Protein AF-A0A9D8NCX4-F1 (afdb_monomer_lite)

Foldseek 3Di:
DVVVVVLVCVQQVQWDWDDDPPDIWIAGVPPFTKDKDKWAAAPVCVVLVVVCLVPVPLVSVVPGDTDPHYQKMKIKIATPQLQKMWIWIWGDDPPDTDTDHHIDIDRPSVSSVSVVVVRVVRD

Structure (mmCIF, N/CA/C/O backbone):
data_AF-A0A9D8NCX4-F1
#
_entry.id   AF-A0A9D8NCX4-F1
#
loop_
_atom_site.group_PDB
_atom_site.id
_atom_site.type_s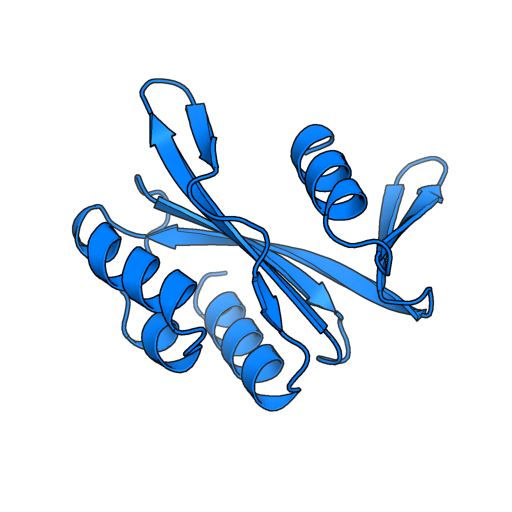ymbol
_atom_site.label_atom_id
_atom_site.label_alt_id
_atom_site.label_comp_id
_atom_site.label_asym_id
_atom_site.label_entity_id
_atom_site.label_seq_id
_atom_site.pdbx_PDB_ins_code
_atom_site.Cartn_x
_atom_site.Cartn_y
_atom_site.Cartn_z
_atom_site.occupancy
_atom_site.B_iso_or_equiv
_atom_site.auth_seq_id
_atom_site.auth_comp_id
_atom_site.auth_asym_id
_atom_site.auth_atom_id
_atom_site.pdbx_PDB_model_num
ATOM 1 N N . MET A 1 1 ? 0.805 13.771 0.119 1.00 61.97 1 MET A N 1
ATOM 2 C CA . MET A 1 1 ? 0.313 13.144 1.376 1.00 61.97 1 MET A CA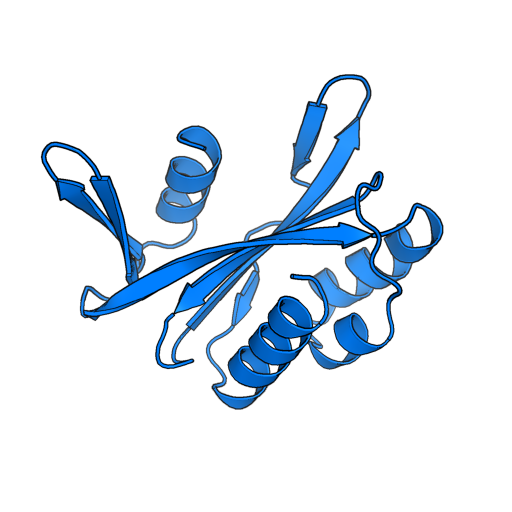 1
ATOM 3 C C . MET A 1 1 ? -1.169 13.416 1.641 1.00 61.97 1 MET A C 1
ATOM 5 O O . MET A 1 1 ? -1.900 12.462 1.852 1.00 61.97 1 MET A O 1
ATOM 9 N N . LYS A 1 2 ? -1.651 14.669 1.624 1.00 79.69 2 LYS A N 1
ATOM 10 C CA . LYS A 1 2 ? -3.091 14.941 1.832 1.00 79.69 2 LYS A CA 1
ATOM 11 C C . LYS A 1 2 ? -3.981 14.270 0.776 1.00 79.69 2 LYS A C 1
ATOM 13 O O . LYS A 1 2 ? -4.989 13.680 1.137 1.00 79.69 2 LYS A O 1
ATOM 18 N N . GLU A 1 3 ? -3.562 14.300 -0.488 1.00 87.44 3 GLU A N 1
ATOM 19 C CA . GLU A 1 3 ? -4.310 13.705 -1.607 1.00 87.44 3 GLU A CA 1
ATOM 20 C C . GLU A 1 3 ? -4.437 12.184 -1.503 1.00 87.44 3 GLU A C 1
ATOM 22 O O . GLU A 1 3 ? -5.543 11.674 -1.602 1.00 87.44 3 GLU A O 1
ATOM 27 N N . ILE A 1 4 ? -3.347 11.460 -1.211 1.00 91.19 4 ILE A N 1
ATOM 28 C CA . ILE A 1 4 ? -3.407 9.994 -1.083 1.00 91.19 4 ILE A CA 1
ATOM 29 C C . ILE A 1 4 ? -4.267 9.542 0.101 1.00 91.19 4 ILE A C 1
ATOM 31 O O . ILE A 1 4 ? -4.986 8.557 -0.007 1.00 91.19 4 ILE A O 1
ATOM 35 N N . ILE A 1 5 ? -4.241 10.279 1.218 1.00 91.81 5 ILE A N 1
ATOM 36 C CA . ILE A 1 5 ? -5.107 9.991 2.367 1.00 91.81 5 ILE A CA 1
ATOM 37 C C . ILE A 1 5 ? -6.571 10.255 2.008 1.00 91.81 5 ILE A C 1
ATOM 39 O O . ILE A 1 5 ? -7.429 9.447 2.348 1.00 91.81 5 ILE A O 1
ATOM 43 N N . GLN A 1 6 ? -6.857 11.361 1.312 1.00 92.62 6 GLN A N 1
ATOM 44 C CA . GLN A 1 6 ? -8.212 11.674 0.866 1.00 92.62 6 GLN A CA 1
ATOM 45 C C . GLN A 1 6 ? -8.738 10.594 -0.086 1.00 92.62 6 GLN A C 1
ATOM 47 O O . GLN A 1 6 ? -9.832 10.071 0.120 1.00 92.62 6 GLN A O 1
ATOM 52 N N . ASP A 1 7 ? -7.936 10.222 -1.082 1.00 95.06 7 ASP A N 1
ATOM 53 C CA . ASP A 1 7 ? -8.232 9.156 -2.036 1.00 95.06 7 ASP A CA 1
ATOM 54 C C . ASP A 1 7 ? -8.459 7.806 -1.333 1.00 95.06 7 ASP A C 1
ATOM 56 O O . ASP A 1 7 ? -9.461 7.143 -1.593 1.00 95.06 7 ASP A O 1
ATOM 60 N N . LEU A 1 8 ? -7.611 7.434 -0.370 1.00 95.44 8 LEU A N 1
ATOM 61 C CA . LEU A 1 8 ? -7.795 6.241 0.462 1.00 95.44 8 LEU A CA 1
ATOM 62 C C . LEU A 1 8 ? -9.144 6.254 1.192 1.00 95.44 8 LEU A C 1
ATOM 64 O O . LEU A 1 8 ? -9.894 5.283 1.122 1.00 95.44 8 LEU A O 1
ATOM 68 N N . THR A 1 9 ? -9.474 7.353 1.872 1.00 94.50 9 THR A N 1
ATOM 69 C CA . THR A 1 9 ? -10.712 7.457 2.665 1.00 94.50 9 THR A CA 1
ATOM 70 C C . THR A 1 9 ? -11.973 7.508 1.808 1.00 94.50 9 THR A C 1
ATOM 72 O O . THR A 1 9 ? -13.018 7.033 2.239 1.00 94.50 9 THR A O 1
ATOM 75 N N . ASN A 1 10 ? -11.876 8.023 0.578 1.00 94.81 10 ASN A N 1
ATOM 76 C CA . ASN A 1 10 ? -12.983 8.015 -0.376 1.00 94.81 10 ASN A CA 1
ATOM 77 C C . ASN A 1 10 ? -13.271 6.600 -0.907 1.00 94.81 10 ASN A C 1
ATOM 79 O O . ASN A 1 10 ? -14.420 6.279 -1.193 1.00 94.81 10 ASN A O 1
ATOM 83 N N . ASN A 1 11 ? -12.243 5.753 -1.027 1.00 96.12 11 ASN A N 1
ATOM 84 C CA . ASN A 1 11 ? -12.361 4.390 -1.559 1.00 96.12 11 ASN A CA 1
ATOM 85 C C . ASN A 1 11 ? -12.564 3.319 -0.466 1.00 96.12 11 ASN A C 1
ATOM 87 O O . ASN A 1 11 ? -13.013 2.201 -0.742 1.00 96.12 11 ASN A O 1
ATOM 91 N N . ILE A 1 12 ? -12.225 3.626 0.789 1.00 95.12 12 ILE A N 1
ATOM 92 C CA . ILE A 1 12 ? -12.331 2.702 1.921 1.00 95.12 12 ILE A CA 1
ATOM 93 C C . ILE A 1 12 ? -13.030 3.395 3.093 1.00 95.12 12 ILE A C 1
ATOM 95 O O . ILE A 1 12 ? -12.390 3.999 3.952 1.00 95.12 12 ILE A O 1
ATOM 99 N N . SER A 1 13 ? -14.353 3.235 3.157 1.00 92.69 13 SER A N 1
ATOM 100 C CA . SER A 1 13 ? -15.220 3.835 4.183 1.00 92.69 13 SER A CA 1
ATOM 101 C C . SER A 1 13 ? -14.878 3.432 5.620 1.00 92.69 13 SER A C 1
ATOM 103 O O . SER A 1 13 ? -15.150 4.184 6.550 1.00 92.69 13 SER A O 1
ATOM 105 N N . ASP A 1 14 ? -14.266 2.261 5.813 1.00 95.19 14 ASP A N 1
ATOM 106 C CA . ASP A 1 14 ? -13.870 1.763 7.136 1.00 95.19 14 ASP A CA 1
ATOM 107 C C . ASP A 1 14 ? -12.650 2.498 7.718 1.00 95.19 14 ASP A C 1
ATOM 109 O O . ASP A 1 14 ? -12.278 2.261 8.871 1.00 95.19 14 ASP A O 1
ATOM 113 N N . ILE A 1 15 ? -11.995 3.366 6.938 1.00 96.25 15 ILE A N 1
ATOM 114 C CA . ILE A 1 15 ? -10.842 4.143 7.393 1.00 96.25 15 ILE A CA 1
ATOM 115 C C . ILE A 1 15 ? -11.310 5.478 7.964 1.00 96.25 15 ILE A C 1
ATOM 117 O O . ILE A 1 15 ? -11.880 6.326 7.284 1.00 96.25 15 ILE A O 1
ATOM 121 N N . ILE A 1 16 ? -10.985 5.687 9.234 1.00 95.69 16 ILE A N 1
ATOM 122 C CA . ILE A 1 16 ? -11.327 6.877 10.000 1.00 95.69 16 ILE A CA 1
ATOM 123 C C . ILE A 1 16 ? -10.081 7.738 10.170 1.00 95.69 16 ILE A C 1
ATOM 125 O O . ILE A 1 16 ? -9.050 7.293 10.682 1.00 95.69 16 ILE A O 1
ATOM 129 N N . VAL A 1 17 ? -10.198 9.009 9.793 1.00 95.06 17 VAL A N 1
ATOM 130 C CA . VAL A 1 17 ? -9.157 10.017 10.001 1.00 95.06 17 VAL A CA 1
ATOM 131 C C . VAL A 1 17 ? -9.387 10.717 11.336 1.00 95.06 17 VAL A C 1
ATOM 133 O O . VAL A 1 17 ? -10.405 11.375 11.532 1.00 95.06 17 VAL A O 1
ATOM 136 N N . LYS A 1 18 ? -8.416 10.643 12.248 1.00 93.56 18 LYS A N 1
ATOM 137 C CA . LYS A 1 18 ? -8.387 11.451 13.475 1.00 93.56 18 LYS A CA 1
ATOM 138 C C . LYS A 1 18 ? -7.323 12.536 13.333 1.00 93.56 18 LYS A C 1
ATOM 140 O O . LYS A 1 18 ? -6.125 12.246 13.311 1.00 93.56 18 LYS A O 1
ATOM 145 N N . LYS A 1 19 ? -7.763 13.792 13.229 1.00 89.81 19 LYS A N 1
ATOM 146 C CA . LYS A 1 19 ? -6.885 14.969 13.192 1.00 89.81 19 LYS A CA 1
ATOM 147 C C . LYS A 1 19 ? -6.657 15.468 14.617 1.00 89.81 19 LYS A C 1
ATOM 149 O O . LYS A 1 19 ? -7.603 15.824 15.308 1.00 89.81 19 LYS A O 1
ATOM 154 N N . GLY A 1 20 ? -5.407 15.458 15.056 1.00 86.06 20 GLY A N 1
ATOM 155 C CA . GLY A 1 20 ? -4.945 16.161 16.247 1.00 86.06 20 GLY A CA 1
ATOM 156 C C . GLY A 1 20 ? -4.274 17.483 15.880 1.00 86.06 20 GLY A C 1
ATOM 157 O O . GLY A 1 20 ? -4.063 17.776 14.705 1.00 86.06 20 GLY A O 1
ATOM 158 N N . LEU A 1 21 ? -3.879 18.244 16.902 1.00 84.12 21 LEU A N 1
ATOM 159 C CA . LEU A 1 21 ? -3.287 19.579 16.752 1.00 84.12 21 LEU A CA 1
ATOM 160 C C . LEU A 1 21 ? -2.038 19.594 15.843 1.00 84.12 21 LEU A C 1
ATOM 162 O O . LEU A 1 21 ? -1.841 20.535 15.085 1.00 84.12 21 LEU A O 1
ATOM 166 N N . PHE A 1 22 ? -1.239 18.520 15.876 1.00 85.12 22 PHE A N 1
ATOM 167 C CA . PHE A 1 22 ? 0.014 18.389 15.112 1.00 85.12 22 PHE A CA 1
ATOM 168 C C . PHE A 1 22 ? 0.134 17.084 14.313 1.00 85.12 22 PHE A C 1
ATOM 170 O O . PHE A 1 22 ? 1.176 16.811 13.727 1.00 85.12 22 PHE A O 1
ATOM 177 N N . SER A 1 23 ? -0.888 16.224 14.317 1.00 85.62 23 SER A N 1
ATOM 178 C CA . SER A 1 23 ? -0.797 14.915 13.659 1.00 85.62 23 SER A CA 1
ATOM 179 C C . SER A 1 23 ? -2.116 14.496 13.039 1.00 85.62 23 SER A C 1
ATOM 181 O O . SER A 1 23 ? -3.184 14.724 13.598 1.00 85.62 23 SER A O 1
ATOM 183 N N . THR A 1 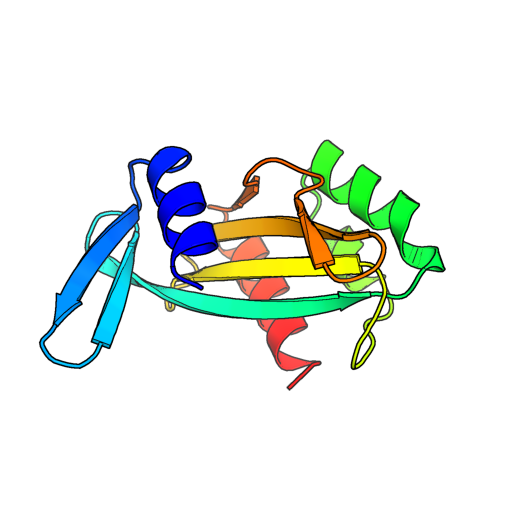24 ? -2.040 13.843 11.886 1.00 90.69 24 THR A N 1
ATOM 184 C CA . THR A 1 24 ? -3.168 13.116 11.305 1.00 90.69 24 THR A CA 1
ATOM 185 C C . THR A 1 24 ? -2.897 11.633 11.485 1.00 90.69 24 THR A C 1
ATOM 187 O O . THR A 1 24 ? -1.849 11.145 11.070 1.00 90.69 24 THR A O 1
ATOM 190 N N . ARG A 1 25 ? -3.817 10.927 12.143 1.00 93.88 25 ARG A N 1
ATOM 191 C CA . ARG A 1 25 ? -3.744 9.480 12.355 1.00 93.88 25 ARG A CA 1
ATOM 192 C C . ARG A 1 25 ? -4.909 8.796 11.661 1.00 93.88 25 ARG A C 1
ATOM 194 O O . ARG A 1 25 ? -6.014 9.334 11.621 1.00 93.88 25 ARG A O 1
ATOM 201 N N . LEU A 1 26 ? -4.645 7.616 11.123 1.00 96.19 26 LEU A N 1
ATOM 202 C CA . LEU A 1 26 ? -5.609 6.810 10.388 1.00 96.19 26 LEU A CA 1
ATOM 203 C C . LEU A 1 26 ? -5.918 5.559 11.195 1.00 96.19 26 LEU A C 1
ATOM 205 O O . LEU A 1 26 ? -5.012 4.972 11.785 1.00 96.19 26 LEU A O 1
ATOM 209 N N . PHE A 1 27 ? -7.185 5.168 11.227 1.00 96.75 27 PHE A N 1
ATOM 210 C CA . PHE A 1 27 ? -7.646 3.994 11.955 1.00 96.75 27 PHE A CA 1
ATOM 211 C C . PHE A 1 27 ? -8.570 3.164 11.078 1.00 96.75 27 PHE A C 1
ATOM 213 O O . PHE A 1 27 ? -9.524 3.705 10.530 1.00 96.75 27 PHE A O 1
ATOM 220 N N . TYR A 1 28 ? -8.345 1.858 10.997 1.00 97.12 28 TYR A N 1
ATOM 221 C CA . TYR A 1 28 ? -9.312 0.931 10.419 1.00 97.12 28 TYR A CA 1
ATOM 222 C C . TYR A 1 28 ? -10.359 0.558 11.473 1.00 97.12 28 TYR A C 1
ATOM 224 O O . TYR A 1 28 ? -10.015 0.226 12.611 1.00 97.12 28 TYR A O 1
ATOM 232 N N . LYS A 1 29 ? -11.643 0.704 11.122 1.00 95.56 29 LYS A N 1
ATOM 233 C CA . LYS A 1 29 ? -12.811 0.483 11.999 1.00 95.56 29 LYS A CA 1
ATOM 234 C C . LYS A 1 29 ? -12.734 1.216 13.349 1.00 95.56 29 LYS A C 1
ATOM 236 O O . LYS A 1 29 ? -13.341 0.813 14.335 1.00 95.56 29 LYS A O 1
ATOM 241 N N . GLY A 1 30 ? -11.974 2.312 13.401 1.00 93.06 30 GLY A N 1
ATOM 242 C CA . GLY A 1 30 ? -11.831 3.182 14.573 1.00 93.06 30 GLY A CA 1
ATOM 243 C C . GLY A 1 30 ? -10.867 2.705 15.661 1.00 93.06 30 GLY A C 1
ATOM 244 O O . GLY A 1 30 ? -10.569 3.500 16.561 1.00 93.06 30 GLY A O 1
ATOM 245 N N . THR A 1 31 ? -10.349 1.479 15.562 1.00 94.44 31 THR A N 1
ATOM 246 C CA . THR A 1 31 ? -9.528 0.832 16.597 1.00 94.44 31 THR A CA 1
ATOM 247 C C . THR A 1 31 ? -8.086 0.608 16.152 1.00 94.44 31 THR A C 1
ATOM 249 O O . THR A 1 31 ? -7.163 0.980 16.876 1.00 94.44 31 THR A O 1
ATOM 252 N N . ALA A 1 32 ? -7.874 0.066 14.953 1.00 96.12 32 ALA A N 1
ATOM 253 C CA . ALA A 1 32 ? -6.556 -0.362 14.505 1.00 96.12 32 ALA A CA 1
ATOM 254 C C . ALA A 1 32 ? -5.805 0.785 13.811 1.00 96.12 32 ALA A C 1
ATOM 256 O O . ALA A 1 32 ? -6.171 1.208 12.715 1.00 96.12 32 ALA A O 1
ATOM 257 N N . GLU A 1 33 ? -4.765 1.326 14.455 1.00 96.50 33 GLU A N 1
ATOM 258 C CA . GLU A 1 33 ? -3.967 2.428 13.896 1.00 96.50 33 GLU A CA 1
ATOM 259 C C . GLU A 1 33 ? -3.177 1.970 12.661 1.00 96.50 33 GLU A C 1
ATOM 261 O O . GLU A 1 33 ? -2.424 0.994 12.724 1.00 96.50 33 GLU A O 1
ATOM 266 N N . LEU A 1 34 ? -3.300 2.725 11.567 1.00 97.25 34 LEU A N 1
ATOM 267 C CA . LEU A 1 34 ? -2.593 2.487 10.312 1.00 97.25 34 LEU A CA 1
ATOM 268 C C . LEU A 1 34 ? -1.285 3.279 10.251 1.00 97.25 34 LEU A C 1
ATOM 270 O O . LEU A 1 34 ? -1.226 4.458 10.618 1.00 97.25 34 LEU A O 1
ATOM 274 N N . LYS A 1 35 ? -0.239 2.641 9.726 1.00 96.12 35 LYS A N 1
ATOM 275 C CA . LYS A 1 35 ? 1.030 3.276 9.359 1.00 96.12 35 LYS A CA 1
ATOM 276 C C . LYS A 1 35 ? 1.226 3.236 7.852 1.00 96.12 35 LYS A C 1
ATOM 278 O O . LYS A 1 35 ? 0.857 2.255 7.213 1.00 96.12 35 LYS A O 1
ATOM 283 N N . GLN A 1 36 ? 1.802 4.313 7.323 1.00 95.44 36 GLN A N 1
ATOM 284 C CA . GLN A 1 36 ? 2.115 4.442 5.907 1.00 95.44 36 GLN A CA 1
ATOM 285 C C . GLN A 1 36 ? 3.547 3.974 5.632 1.00 95.44 36 GLN A C 1
ATOM 287 O O . GLN A 1 36 ? 4.463 4.350 6.366 1.00 95.44 36 GLN A O 1
ATOM 292 N N . TYR A 1 37 ? 3.723 3.211 4.559 1.00 95.38 37 TYR A N 1
ATOM 293 C CA . TYR A 1 37 ? 5.012 2.821 3.999 1.00 95.38 37 TYR A CA 1
ATOM 294 C C . TYR A 1 37 ? 4.985 2.962 2.479 1.00 95.38 37 TYR A C 1
ATOM 296 O O . TYR A 1 37 ? 3.923 2.906 1.860 1.00 95.38 37 TYR A O 1
ATOM 304 N N . THR A 1 38 ? 6.164 3.102 1.888 1.00 94.94 38 THR A N 1
ATOM 305 C CA . THR A 1 38 ? 6.349 3.145 0.440 1.00 94.94 38 THR A CA 1
ATOM 306 C C . THR A 1 38 ? 7.459 2.170 0.081 1.00 94.94 38 THR A C 1
ATOM 308 O O . THR A 1 38 ? 8.492 2.161 0.747 1.00 94.94 38 THR A O 1
ATOM 311 N N . ILE A 1 39 ? 7.249 1.354 -0.951 1.00 93.81 39 ILE A N 1
ATOM 312 C CA . ILE A 1 39 ? 8.272 0.454 -1.501 1.00 93.81 39 ILE A CA 1
ATOM 313 C C . ILE A 1 39 ? 8.406 0.753 -2.991 1.00 93.81 39 ILE A C 1
ATOM 315 O O . ILE A 1 39 ? 7.388 0.829 -3.683 1.00 93.81 39 ILE A O 1
ATOM 319 N N . TYR A 1 40 ? 9.639 0.924 -3.468 1.00 94.12 40 TYR A N 1
ATOM 320 C CA . TYR A 1 40 ? 9.948 1.175 -4.875 1.00 94.12 40 TYR A CA 1
ATOM 321 C C . TYR A 1 40 ? 10.430 -0.098 -5.572 1.00 94.12 40 TYR A C 1
ATOM 323 O O . TYR A 1 40 ? 11.089 -0.944 -4.969 1.00 94.12 40 TYR A O 1
ATOM 331 N N . PHE A 1 41 ? 10.120 -0.202 -6.860 1.00 93.06 41 PHE A N 1
ATOM 332 C CA . PHE A 1 41 ? 10.462 -1.327 -7.726 1.00 93.06 41 PHE A CA 1
ATOM 333 C C . PHE A 1 41 ? 11.077 -0.835 -9.034 1.00 93.06 41 PHE A C 1
ATOM 335 O O . PHE A 1 41 ? 10.821 0.288 -9.489 1.00 93.06 41 PHE A O 1
ATOM 342 N N . GLY A 1 42 ? 11.877 -1.699 -9.657 1.00 91.75 42 GLY A N 1
ATOM 343 C CA . GLY A 1 42 ? 12.524 -1.406 -10.926 1.00 91.75 42 GLY A CA 1
ATOM 344 C C . GLY A 1 42 ? 11.539 -1.341 -12.096 1.00 91.75 42 GLY A C 1
ATOM 345 O O . GLY A 1 42 ? 10.361 -1.689 -11.995 1.00 91.75 42 GLY A O 1
ATOM 346 N N . ALA A 1 43 ? 12.033 -0.912 -13.260 1.00 88.88 43 ALA A N 1
ATOM 347 C CA . ALA A 1 43 ? 11.241 -0.903 -14.494 1.00 88.88 43 ALA A CA 1
ATOM 348 C C . ALA A 1 43 ? 10.803 -2.318 -14.924 1.00 88.88 43 ALA A C 1
ATOM 350 O O . ALA A 1 43 ? 9.717 -2.480 -15.478 1.00 88.88 43 ALA A O 1
ATOM 351 N N . GLY A 1 44 ? 11.635 -3.330 -14.647 1.00 89.06 44 GLY A N 1
ATOM 352 C CA . GLY A 1 44 ? 11.383 -4.728 -15.011 1.00 89.06 44 GLY A CA 1
ATOM 353 C C . GLY A 1 44 ? 10.205 -5.370 -14.273 1.00 89.06 44 GLY A C 1
ATOM 354 O O . GLY A 1 44 ? 9.598 -6.298 -14.799 1.00 89.06 44 GLY A O 1
ATOM 355 N N . ASP A 1 45 ? 9.823 -4.841 -13.109 1.00 89.19 45 ASP A N 1
ATOM 356 C CA . ASP A 1 45 ? 8.782 -5.428 -12.257 1.00 89.19 45 ASP A CA 1
ATOM 357 C C . ASP A 1 45 ? 7.362 -4.966 -12.624 1.00 89.19 45 ASP A C 1
ATOM 359 O O . ASP A 1 45 ? 6.385 -5.413 -12.027 1.00 89.19 45 ASP A O 1
ATOM 363 N N . ALA A 1 46 ? 7.202 -4.087 -13.622 1.00 87.44 46 ALA A N 1
ATOM 364 C CA . ALA A 1 46 ? 5.906 -3.490 -13.960 1.00 87.44 46 ALA A CA 1
ATOM 365 C C . ALA A 1 46 ? 4.823 -4.529 -14.318 1.00 87.44 46 ALA A C 1
ATOM 367 O O . ALA A 1 46 ? 3.667 -4.379 -13.915 1.00 87.44 46 ALA A O 1
ATOM 368 N N . SER A 1 47 ? 5.187 -5.583 -15.062 1.00 88.19 47 SER A N 1
ATOM 369 C CA . SER A 1 47 ? 4.249 -6.664 -15.406 1.00 88.19 47 SER A CA 1
ATOM 370 C C . SER A 1 47 ? 3.856 -7.462 -14.168 1.00 88.19 47 SER A C 1
ATOM 372 O O . SER A 1 47 ? 2.673 -7.660 -13.917 1.00 88.19 47 SER A O 1
ATOM 374 N N . ALA A 1 48 ? 4.842 -7.847 -13.355 1.00 89.94 48 ALA A N 1
ATOM 375 C CA . ALA A 1 48 ? 4.618 -8.637 -12.153 1.00 89.94 48 ALA A CA 1
ATOM 376 C C . ALA A 1 48 ? 3.761 -7.875 -11.128 1.00 89.94 48 ALA A C 1
ATOM 378 O O . ALA A 1 48 ? 2.859 -8.451 -10.522 1.00 89.94 48 ALA A O 1
ATOM 379 N N . LEU A 1 49 ? 3.971 -6.561 -10.989 1.00 91.75 49 LEU A N 1
ATOM 380 C CA . LEU A 1 49 ? 3.127 -5.692 -10.169 1.00 91.75 49 LEU A CA 1
ATOM 381 C C . LEU A 1 49 ? 1.684 -5.666 -10.679 1.00 91.75 49 LEU A C 1
ATOM 383 O O . LEU A 1 49 ? 0.761 -5.826 -9.886 1.00 91.75 49 LEU A O 1
ATOM 387 N N . ARG A 1 50 ? 1.458 -5.514 -11.989 1.00 87.31 50 ARG A N 1
ATOM 388 C CA . ARG A 1 50 ? 0.098 -5.586 -12.552 1.00 87.31 50 ARG A CA 1
ATOM 389 C C . ARG A 1 50 ? -0.565 -6.931 -12.273 1.00 87.31 50 ARG A C 1
ATOM 391 O O . ARG A 1 50 ? -1.714 -6.953 -11.839 1.00 87.31 50 ARG A O 1
ATOM 398 N N . ASP A 1 51 ? 0.154 -8.030 -12.470 1.00 88.50 51 ASP A N 1
ATOM 399 C CA . ASP A 1 51 ? -0.367 -9.375 -12.217 1.00 88.50 51 ASP A CA 1
ATOM 400 C C . ASP A 1 51 ? -0.715 -9.573 -10.741 1.00 88.50 51 ASP A C 1
ATOM 402 O O . ASP A 1 51 ? -1.768 -10.123 -10.408 1.00 88.50 51 ASP A O 1
ATOM 406 N N . PHE A 1 52 ? 0.115 -9.048 -9.842 1.00 90.38 52 PHE A N 1
ATOM 407 C CA . PHE A 1 52 ? -0.179 -9.018 -8.419 1.00 90.38 52 PHE A CA 1
ATOM 408 C C . PHE A 1 52 ? -1.480 -8.251 -8.122 1.00 90.38 52 PHE A C 1
ATOM 410 O O . PHE A 1 52 ? -2.362 -8.799 -7.466 1.00 90.38 52 PHE A O 1
ATOM 417 N N . PHE A 1 53 ? -1.655 -7.030 -8.639 1.00 88.19 53 PHE A N 1
ATOM 418 C CA . PHE A 1 53 ? -2.878 -6.245 -8.405 1.00 88.19 53 PHE A CA 1
ATOM 419 C C . PHE A 1 53 ? -4.133 -6.860 -9.052 1.00 88.19 53 PHE A C 1
ATOM 421 O O . PHE A 1 53 ? -5.239 -6.612 -8.579 1.00 88.19 53 PHE A O 1
ATOM 428 N N . ASN A 1 54 ? -3.972 -7.703 -10.077 1.00 86.12 54 ASN A N 1
ATOM 429 C CA . ASN A 1 54 ? -5.066 -8.466 -10.685 1.00 86.12 54 ASN A CA 1
ATOM 430 C C . ASN A 1 54 ? -5.427 -9.736 -9.897 1.00 86.12 54 ASN A C 1
ATOM 432 O O . ASN A 1 54 ? -6.583 -10.154 -9.890 1.00 86.12 54 ASN A O 1
ATOM 436 N N . THR A 1 55 ? -4.445 -10.383 -9.265 1.00 86.06 55 THR A N 1
ATOM 437 C CA . THR A 1 55 ? -4.617 -11.700 -8.622 1.00 86.06 55 THR A CA 1
ATOM 438 C C . THR A 1 55 ? -4.734 -11.637 -7.102 1.00 86.06 55 THR A C 1
ATOM 440 O O . THR A 1 55 ? -5.247 -12.573 -6.491 1.00 86.06 55 THR A O 1
ATOM 443 N N . GLY A 1 56 ? -4.232 -10.569 -6.481 1.00 84.31 56 GLY A N 1
ATOM 444 C CA . GLY A 1 56 ? -4.180 -10.380 -5.034 1.00 84.31 56 GLY A CA 1
ATOM 445 C C . GLY A 1 56 ? -3.181 -11.277 -4.297 1.00 84.31 56 GLY A C 1
ATOM 446 O O . GLY A 1 56 ? -3.227 -11.361 -3.072 1.00 84.31 56 GLY A O 1
ATOM 447 N N . ARG A 1 57 ? -2.287 -11.981 -5.005 1.00 86.44 57 ARG A N 1
ATOM 448 C CA . ARG A 1 57 ? -1.372 -12.966 -4.405 1.00 86.44 57 ARG A CA 1
ATOM 449 C C . ARG A 1 57 ? -0.138 -12.304 -3.802 1.00 86.44 57 ARG A C 1
ATOM 451 O O . ARG A 1 57 ? 0.874 -12.121 -4.466 1.00 86.44 57 ARG A O 1
ATOM 458 N N . ILE A 1 58 ? -0.193 -12.009 -2.508 1.00 86.19 58 ILE A N 1
ATOM 459 C CA . ILE A 1 58 ? 0.860 -11.266 -1.795 1.00 86.19 58 ILE A CA 1
ATOM 460 C C . ILE A 1 58 ? 2.250 -11.913 -1.887 1.00 86.19 58 ILE A C 1
ATOM 462 O O . ILE A 1 58 ? 3.243 -11.200 -1.999 1.00 86.19 58 ILE A O 1
ATOM 466 N N . LYS A 1 59 ? 2.333 -13.245 -1.950 1.00 82.00 59 LYS A N 1
ATOM 467 C CA . LYS A 1 59 ? 3.604 -13.970 -2.138 1.00 82.00 59 LYS A CA 1
ATOM 468 C C . LYS A 1 59 ? 4.340 -13.628 -3.436 1.00 82.00 59 LYS A C 1
ATOM 470 O O . LYS A 1 59 ? 5.535 -13.878 -3.541 1.00 82.00 59 LYS A O 1
ATOM 475 N N . ASP A 1 60 ? 3.650 -13.090 -4.439 1.00 85.31 60 ASP A N 1
ATOM 476 C CA . ASP A 1 60 ? 4.304 -12.686 -5.681 1.00 85.31 60 ASP A CA 1
ATOM 477 C C . ASP A 1 60 ? 5.080 -11.372 -5.512 1.00 85.31 60 ASP A C 1
ATOM 479 O O . ASP A 1 60 ? 6.087 -11.192 -6.193 1.00 85.31 60 ASP A O 1
ATOM 483 N N . LEU A 1 61 ? 4.712 -10.518 -4.542 1.00 84.19 61 LEU A N 1
ATOM 484 C CA . LEU A 1 61 ? 5.519 -9.350 -4.162 1.00 84.19 61 LEU A CA 1
ATOM 485 C C . LEU A 1 61 ? 6.862 -9.751 -3.536 1.00 84.19 61 LEU A C 1
ATOM 487 O O . LEU A 1 61 ? 7.846 -9.051 -3.743 1.00 84.19 61 LEU A O 1
ATOM 491 N N . GLU A 1 62 ? 6.930 -10.878 -2.817 1.00 80.12 62 GLU A N 1
ATOM 492 C CA . GLU A 1 62 ? 8.173 -11.342 -2.171 1.00 80.12 62 GLU A CA 1
ATOM 493 C C . GLU A 1 62 ? 9.280 -11.707 -3.165 1.00 80.12 62 GLU A C 1
ATOM 495 O O . GLU A 1 62 ? 10.454 -11.741 -2.806 1.00 80.12 62 GLU A O 1
ATOM 500 N N . LYS A 1 63 ? 8.913 -11.999 -4.414 1.00 81.25 63 LYS A N 1
ATOM 501 C CA . LYS A 1 63 ? 9.853 -12.402 -5.466 1.00 81.25 63 LYS A CA 1
ATOM 502 C C . LYS A 1 63 ? 10.411 -11.215 -6.249 1.00 81.25 63 LYS A C 1
ATOM 504 O O . LYS A 1 63 ? 11.290 -11.417 -7.084 1.00 81.25 63 LYS A O 1
ATOM 509 N N . MET A 1 64 ? 9.870 -10.015 -6.041 1.00 84.69 64 MET A N 1
ATOM 510 C CA . MET A 1 64 ? 10.257 -8.822 -6.787 1.00 84.69 64 MET A CA 1
ATOM 511 C C . MET A 1 64 ? 11.433 -8.129 -6.107 1.00 84.69 64 MET A C 1
ATOM 513 O O . MET A 1 64 ? 11.482 -8.007 -4.882 1.00 84.69 64 MET A O 1
ATOM 517 N N . SER A 1 65 ? 12.371 -7.644 -6.913 1.00 80.44 65 SER A N 1
ATOM 518 C CA . SER A 1 65 ? 13.506 -6.878 -6.410 1.00 80.44 65 SER A CA 1
ATOM 519 C C . SER A 1 65 ? 13.075 -5.441 -6.154 1.00 80.44 65 SER A C 1
ATOM 521 O O . SER A 1 65 ? 12.658 -4.728 -7.067 1.00 80.44 65 SER A O 1
ATOM 523 N N . THR A 1 66 ? 13.195 -4.992 -4.913 1.00 87.56 66 THR A N 1
ATOM 524 C CA . THR A 1 66 ? 12.952 -3.590 -4.579 1.00 87.56 66 THR A CA 1
ATOM 525 C C . THR A 1 66 ? 14.216 -2.763 -4.776 1.00 87.56 66 THR A C 1
ATOM 527 O O . THR A 1 66 ? 15.337 -3.273 -4.846 1.00 87.56 66 THR A O 1
ATOM 530 N N . VAL A 1 67 ? 14.024 -1.457 -4.894 1.00 89.38 67 VAL A N 1
ATOM 531 C CA . VAL A 1 67 ? 15.088 -0.473 -5.109 1.00 89.38 67 VAL A CA 1
ATOM 532 C C . VAL A 1 67 ? 14.886 0.711 -4.165 1.00 89.38 67 VAL A C 1
ATOM 534 O O . VAL A 1 67 ? 13.816 0.867 -3.579 1.00 89.38 67 VAL A O 1
ATOM 537 N N . SER A 1 68 ? 15.907 1.552 -3.993 1.00 87.81 68 SER A N 1
ATOM 538 C CA . SER A 1 68 ? 15.804 2.760 -3.160 1.00 87.81 68 SER A CA 1
ATOM 539 C C . SER A 1 68 ? 14.880 3.821 -3.767 1.00 87.81 68 SER A C 1
ATOM 541 O O . SER A 1 68 ? 14.179 4.518 -3.038 1.00 87.81 68 SER A O 1
ATOM 543 N N . ASP A 1 69 ? 14.875 3.921 -5.095 1.00 88.94 69 ASP A N 1
ATOM 544 C CA . ASP A 1 69 ? 13.960 4.722 -5.905 1.00 88.94 69 ASP A CA 1
ATOM 545 C C . ASP A 1 69 ? 13.797 4.030 -7.262 1.00 88.94 69 ASP A C 1
ATOM 547 O O . ASP A 1 69 ? 14.721 3.378 -7.758 1.00 88.94 69 ASP A O 1
ATOM 551 N N . GLY A 1 70 ? 12.615 4.126 -7.854 1.00 91.81 70 GLY A N 1
ATOM 552 C CA . GLY A 1 70 ? 12.291 3.369 -9.050 1.00 91.81 70 GLY A CA 1
ATOM 553 C C . GLY A 1 70 ? 10.981 3.798 -9.690 1.00 91.81 70 GLY A C 1
ATOM 554 O O . GLY A 1 70 ? 10.102 4.333 -9.025 1.00 91.81 70 GLY A O 1
ATOM 555 N N . PRO A 1 71 ? 10.801 3.530 -10.991 1.00 94.56 71 PRO A N 1
ATOM 556 C CA . PRO A 1 71 ? 9.663 4.031 -11.756 1.00 94.56 71 PRO A CA 1
ATOM 557 C C . PRO A 1 71 ? 8.314 3.460 -11.308 1.00 94.56 71 PRO A C 1
ATOM 559 O O . PRO A 1 71 ? 7.280 3.927 -11.775 1.00 94.56 71 PRO A O 1
ATOM 562 N N . ASN A 1 72 ? 8.297 2.458 -10.433 1.00 94.94 72 ASN A N 1
ATOM 563 C CA . ASN A 1 72 ? 7.089 1.901 -9.849 1.00 94.94 72 ASN A CA 1
ATOM 564 C C . ASN A 1 72 ? 7.200 1.967 -8.329 1.00 94.94 72 ASN A C 1
ATOM 566 O O . ASN A 1 72 ? 8.257 1.681 -7.769 1.00 94.94 72 ASN A O 1
ATOM 570 N N . LYS A 1 73 ? 6.102 2.285 -7.649 1.00 95.00 73 LYS A N 1
ATOM 571 C CA . LYS A 1 73 ? 6.031 2.196 -6.192 1.00 95.00 73 LYS A CA 1
ATOM 572 C C . LYS A 1 73 ? 4.677 1.699 -5.732 1.00 95.00 73 LYS A C 1
ATOM 574 O O . LYS A 1 73 ? 3.665 1.949 -6.384 1.00 95.00 73 LYS A O 1
ATOM 579 N N . ILE A 1 74 ? 4.649 1.052 -4.578 1.00 95.00 74 ILE A N 1
ATOM 580 C CA . ILE A 1 74 ? 3.407 0.786 -3.857 1.00 95.00 74 ILE A CA 1
ATOM 581 C C . ILE A 1 74 ? 3.353 1.661 -2.615 1.00 95.00 74 ILE A C 1
ATOM 583 O O . ILE A 1 74 ? 4.323 1.771 -1.867 1.00 95.00 74 ILE A O 1
ATOM 587 N N . GLU A 1 75 ? 2.205 2.287 -2.404 1.00 96.31 75 GLU A N 1
ATOM 588 C CA . GLU A 1 75 ? 1.881 2.966 -1.154 1.00 96.31 75 GLU A CA 1
ATOM 589 C C . GLU A 1 75 ? 1.068 2.005 -0.299 1.00 96.31 75 GLU A C 1
ATOM 591 O O . GLU A 1 75 ? 0.093 1.428 -0.779 1.00 96.31 75 GLU A O 1
ATOM 596 N N . ILE A 1 76 ? 1.484 1.819 0.950 1.00 96.50 76 ILE A N 1
ATOM 597 C CA . ILE A 1 76 ? 0.943 0.820 1.868 1.00 96.50 76 ILE A CA 1
ATOM 598 C C . ILE A 1 76 ? 0.436 1.522 3.117 1.00 96.50 76 ILE A C 1
ATOM 600 O O . ILE A 1 76 ? 1.187 2.236 3.772 1.00 96.50 76 ILE A O 1
ATOM 604 N N . PHE A 1 77 ? -0.805 1.251 3.502 1.00 97.38 77 PHE A N 1
ATOM 605 C CA . PHE A 1 77 ? -1.358 1.572 4.810 1.00 97.38 77 PHE A CA 1
ATOM 606 C C . PHE A 1 77 ? -1.647 0.270 5.545 1.00 97.38 77 PHE A C 1
ATOM 608 O O . PHE A 1 77 ? -2.584 -0.428 5.182 1.00 97.38 77 PHE A O 1
ATOM 615 N N . ILE A 1 78 ? -0.866 -0.062 6.569 1.00 97.75 78 ILE A N 1
ATOM 616 C CA . ILE A 1 78 ? -1.001 -1.322 7.318 1.00 97.75 78 ILE A CA 1
ATOM 617 C C . ILE A 1 78 ? -1.312 -1.060 8.790 1.00 97.75 78 ILE A C 1
ATOM 619 O O . ILE A 1 78 ? -0.724 -0.176 9.421 1.00 97.75 78 ILE A O 1
ATOM 623 N N . ALA A 1 79 ? -2.257 -1.823 9.333 1.00 97.81 79 ALA A N 1
ATOM 624 C CA . ALA A 1 79 ? -2.646 -1.794 10.730 1.00 97.81 79 ALA A CA 1
ATOM 625 C C . ALA A 1 79 ? -1.583 -2.451 11.608 1.00 97.81 79 ALA A C 1
ATOM 627 O O . ALA A 1 79 ? -1.049 -3.506 11.276 1.00 97.81 79 ALA A O 1
ATOM 628 N N . ARG A 1 80 ? -1.284 -1.853 12.765 1.00 92.94 80 ARG A N 1
ATOM 629 C CA . ARG A 1 80 ?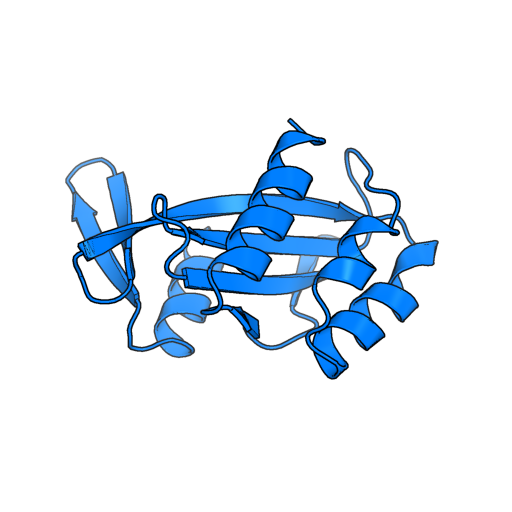 -0.242 -2.360 13.678 1.00 92.94 80 ARG A CA 1
ATOM 630 C C . ARG A 1 80 ? -0.460 -3.798 14.147 1.00 92.94 80 ARG A C 1
ATOM 632 O O . ARG A 1 80 ? 0.541 -4.465 14.381 1.00 92.94 80 ARG A O 1
ATOM 639 N N . ASP A 1 81 ? -1.708 -4.232 14.239 1.00 94.75 81 ASP A N 1
ATOM 640 C CA . ASP A 1 81 ? -2.160 -5.550 14.692 1.00 94.75 81 ASP A CA 1
ATOM 641 C C . ASP A 1 81 ? -2.357 -6.568 13.552 1.00 94.75 81 ASP A C 1
ATOM 643 O O . ASP A 1 81 ? -2.933 -7.626 13.779 1.00 94.75 81 ASP A O 1
ATOM 647 N N . ASP A 1 82 ? -1.914 -6.243 12.330 1.00 95.56 82 ASP A N 1
ATOM 648 C CA . ASP A 1 82 ? -2.052 -7.076 11.125 1.00 95.56 82 ASP A C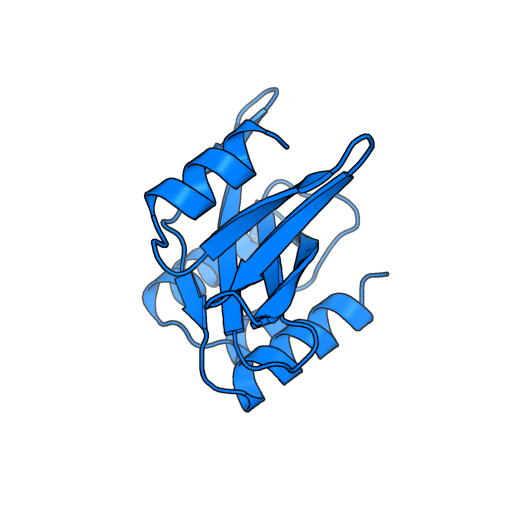A 1
ATOM 649 C C . ASP A 1 82 ? -3.509 -7.397 10.735 1.00 95.56 82 ASP A C 1
ATOM 651 O O . ASP A 1 82 ? -3.759 -8.228 9.864 1.00 95.56 82 ASP A O 1
ATOM 655 N N . SER A 1 83 ? -4.488 -6.693 11.313 1.00 96.00 83 SER A N 1
ATOM 656 C CA . SER A 1 83 ? -5.913 -6.882 11.006 1.00 96.00 83 SER A CA 1
ATOM 657 C C . SER A 1 83 ? -6.314 -6.384 9.616 1.00 96.00 83 SER A C 1
ATOM 659 O O . SER A 1 83 ? -7.360 -6.768 9.087 1.00 96.00 83 SER A O 1
ATOM 661 N N . PHE A 1 84 ? -5.512 -5.490 9.036 1.00 97.38 84 PHE A N 1
ATOM 662 C CA . PHE A 1 84 ? -5.832 -4.817 7.790 1.00 97.38 84 PHE A CA 1
ATOM 663 C C . PHE A 1 84 ? -4.595 -4.218 7.127 1.00 97.38 84 PHE A C 1
ATOM 665 O O . PHE A 1 84 ? -3.737 -3.637 7.795 1.00 97.38 84 PHE A O 1
ATOM 672 N N . ALA A 1 85 ? -4.570 -4.253 5.800 1.00 97.38 85 ALA A N 1
ATOM 673 C CA . ALA A 1 85 ? -3.745 -3.375 4.996 1.00 97.38 85 ALA A CA 1
ATOM 674 C C . ALA A 1 85 ? -4.496 -2.898 3.745 1.00 97.38 85 ALA A C 1
ATOM 676 O O . ALA A 1 85 ? -5.382 -3.573 3.224 1.00 97.38 85 ALA A O 1
ATOM 677 N N . ALA A 1 86 ? -4.116 -1.730 3.247 1.00 97.31 86 ALA A N 1
ATOM 678 C CA . ALA A 1 86 ? -4.525 -1.209 1.956 1.00 97.31 86 ALA A CA 1
ATOM 679 C C . ALA A 1 86 ? -3.281 -0.833 1.164 1.00 97.31 86 ALA A C 1
ATOM 681 O O . ALA A 1 86 ? -2.392 -0.167 1.695 1.00 97.31 86 ALA A O 1
ATOM 682 N N . ILE A 1 87 ? -3.227 -1.241 -0.097 1.00 96.38 87 ILE A N 1
ATOM 683 C CA . ILE A 1 87 ? -2.098 -0.940 -0.974 1.00 96.38 87 ILE A CA 1
ATOM 684 C C . ILE A 1 87 ? -2.572 -0.384 -2.312 1.00 96.38 87 ILE A C 1
ATOM 686 O O . ILE A 1 87 ? -3.657 -0.727 -2.783 1.00 96.38 87 ILE A O 1
ATOM 690 N N . LYS A 1 88 ? -1.754 0.462 -2.937 1.00 96.25 88 LYS A N 1
ATOM 691 C CA . LYS A 1 88 ? -2.044 1.039 -4.255 1.00 96.25 88 LYS A CA 1
ATOM 692 C C . LYS A 1 88 ? -0.771 1.189 -5.076 1.00 96.25 88 LYS A C 1
ATOM 694 O O . LYS A 1 88 ? 0.243 1.648 -4.549 1.00 96.25 88 LYS A O 1
ATOM 699 N N . LEU A 1 89 ? -0.832 0.801 -6.349 1.00 95.81 89 LEU A N 1
ATOM 700 C CA . LEU A 1 89 ? 0.263 0.936 -7.305 1.00 95.81 89 LEU A CA 1
ATOM 701 C C . LEU A 1 89 ? 0.324 2.358 -7.846 1.00 95.81 89 LEU A C 1
ATOM 703 O O . LEU A 1 89 ? -0.687 2.913 -8.281 1.00 95.81 89 LEU A O 1
ATOM 707 N N . PHE A 1 90 ? 1.531 2.898 -7.909 1.00 95.50 90 PHE A N 1
ATOM 708 C CA . PHE A 1 90 ? 1.848 4.135 -8.596 1.00 95.50 90 PHE A CA 1
ATOM 709 C C . PHE A 1 90 ? 2.988 3.906 -9.579 1.00 95.50 90 PHE A C 1
ATOM 711 O O . PHE A 1 90 ? 3.902 3.121 -9.322 1.00 95.50 90 PHE A O 1
ATOM 718 N N . GLN A 1 91 ? 2.950 4.634 -10.687 1.00 95.38 91 GLN A N 1
ATOM 719 C CA . GLN A 1 91 ? 3.998 4.620 -11.694 1.00 95.38 91 GLN A CA 1
ATOM 720 C C . GLN A 1 91 ? 4.450 6.043 -11.989 1.00 95.38 91 GLN A C 1
ATOM 722 O O . GLN A 1 91 ? 3.634 6.962 -12.067 1.00 95.38 91 GLN A O 1
ATOM 727 N N . PHE A 1 92 ? 5.752 6.210 -12.169 1.00 94.75 92 PHE A N 1
ATOM 728 C CA . PHE A 1 92 ? 6.337 7.461 -12.596 1.00 94.75 92 PHE A CA 1
ATOM 729 C C . PHE A 1 92 ? 5.926 7.770 -14.039 1.00 94.75 92 PHE A C 1
ATOM 731 O O . PHE A 1 92 ? 6.137 6.982 -14.963 1.00 94.75 92 PHE A O 1
ATOM 738 N N . VAL A 1 93 ? 5.348 8.946 -14.214 1.00 90.56 93 VAL A N 1
ATOM 739 C CA . VAL A 1 93 ? 5.117 9.634 -15.485 1.00 90.56 93 VAL A CA 1
ATOM 740 C C . VAL A 1 93 ? 5.906 10.936 -15.361 1.00 90.56 93 VAL A C 1
ATOM 742 O O . VAL A 1 93 ? 5.953 11.458 -14.250 1.00 90.56 93 VAL A O 1
ATOM 745 N N . PRO A 1 94 ? 6.591 11.454 -16.401 1.00 90.69 94 PRO A N 1
ATOM 746 C CA . PRO A 1 94 ? 7.529 12.564 -16.235 1.00 90.69 94 PRO A CA 1
ATOM 747 C C . PRO A 1 94 ? 7.055 13.631 -15.237 1.00 90.69 94 PRO A C 1
ATOM 749 O O . PRO A 1 94 ? 5.972 14.193 -15.384 1.00 90.69 94 PRO A O 1
ATOM 752 N N . TYR A 1 95 ? 7.884 13.857 -14.211 1.00 89.19 95 TYR A N 1
ATOM 753 C CA . TYR A 1 95 ? 7.694 14.802 -13.100 1.00 89.19 95 TYR A CA 1
ATOM 754 C C . TYR A 1 95 ? 6.716 14.402 -11.977 1.00 89.19 95 TYR A C 1
ATOM 756 O O . TYR A 1 95 ? 6.605 15.154 -11.009 1.00 89.19 95 TYR A O 1
ATOM 764 N N . THR A 1 96 ? 6.042 13.246 -12.029 1.00 93.56 96 THR A N 1
ATOM 765 C CA . THR A 1 96 ? 5.106 12.827 -10.967 1.00 93.56 96 THR A CA 1
ATOM 766 C C . THR A 1 96 ? 4.869 11.310 -10.887 1.00 93.56 96 THR A C 1
ATOM 768 O O . THR A 1 96 ? 5.173 10.554 -11.802 1.00 93.56 96 THR A O 1
ATOM 771 N N . TYR A 1 97 ? 4.299 10.842 -9.776 1.00 94.94 97 TYR A N 1
ATOM 772 C CA . TYR A 1 97 ? 3.793 9.474 -9.645 1.00 94.94 97 TYR A CA 1
ATOM 773 C C . TYR A 1 97 ? 2.273 9.471 -9.777 1.00 94.94 97 TYR A C 1
ATOM 775 O O . TYR A 1 97 ? 1.577 10.076 -8.962 1.00 94.94 97 TYR A O 1
ATOM 783 N N . GLU A 1 98 ? 1.762 8.734 -10.757 1.00 94.94 98 GLU A N 1
ATOM 784 C CA . GLU A 1 98 ? 0.328 8.590 -11.000 1.00 94.94 98 GLU A CA 1
ATOM 785 C C . GLU A 1 98 ? -0.179 7.224 -10.524 1.00 94.94 98 GLU A C 1
ATOM 787 O O . GLU A 1 98 ? 0.530 6.221 -10.665 1.00 94.94 98 GLU A O 1
ATOM 792 N N . PRO A 1 99 ? -1.400 7.144 -9.968 1.00 94.94 99 PRO A N 1
ATOM 793 C CA . PRO A 1 99 ? -1.994 5.873 -9.573 1.00 94.94 99 PRO A CA 1
ATOM 794 C C . PRO A 1 99 ? -2.262 4.980 -10.795 1.00 94.94 99 PRO A C 1
ATOM 796 O O . PRO A 1 99 ? -2.768 5.437 -11.819 1.00 94.94 99 PRO A O 1
ATOM 799 N N . ARG A 1 100 ? -1.947 3.686 -10.683 1.00 94.31 100 ARG A N 1
ATOM 800 C CA . ARG A 1 100 ? -2.145 2.673 -11.741 1.00 94.31 100 ARG A CA 1
ATOM 801 C C . ARG A 1 100 ? -3.078 1.528 -11.356 1.00 94.31 100 ARG A C 1
ATOM 803 O O . ARG A 1 100 ? -3.385 0.700 -12.208 1.00 94.31 100 ARG A O 1
ATOM 810 N N . SER A 1 101 ? -3.517 1.482 -10.106 1.00 93.56 101 SER A N 1
ATOM 811 C CA . SER A 1 101 ? -4.507 0.530 -9.605 1.00 93.56 101 SER A CA 1
ATOM 812 C C . SER A 1 101 ? -5.504 1.247 -8.705 1.00 93.56 101 SER A C 1
ATOM 814 O O . SER A 1 101 ? -5.220 2.348 -8.237 1.00 93.56 101 SER A O 1
ATOM 816 N N . ASP A 1 102 ? -6.614 0.594 -8.382 1.00 93.56 102 ASP A N 1
ATOM 817 C CA . ASP A 1 102 ? -7.414 0.952 -7.212 1.00 93.56 102 ASP A CA 1
ATOM 818 C C . ASP A 1 102 ? -6.720 0.517 -5.913 1.00 93.56 102 ASP A C 1
ATOM 820 O O . ASP A 1 102 ? -5.654 -0.114 -5.922 1.00 93.56 102 ASP A O 1
ATOM 824 N N . TRP A 1 103 ? -7.323 0.871 -4.778 1.00 95.00 103 TRP A N 1
ATOM 825 C CA . TRP A 1 103 ? -6.889 0.372 -3.478 1.00 95.00 103 TRP A CA 1
ATOM 826 C C . TRP A 1 103 ? -7.220 -1.112 -3.333 1.00 95.00 103 TRP A C 1
ATOM 828 O O . TRP A 1 103 ? -8.387 -1.495 -3.238 1.00 95.00 103 TRP A O 1
ATOM 838 N N . PHE A 1 104 ? -6.186 -1.940 -3.238 1.00 94.31 104 PHE A N 1
ATOM 839 C CA . PHE A 1 104 ? -6.326 -3.351 -2.918 1.00 94.31 104 PHE A CA 1
ATOM 840 C C . PHE A 1 104 ? -6.354 -3.541 -1.398 1.00 94.31 104 PHE A C 1
ATOM 842 O O . PHE A 1 104 ? -5.456 -3.082 -0.687 1.00 94.31 104 PHE A O 1
ATOM 849 N N . LYS A 1 105 ? -7.410 -4.190 -0.897 1.00 95.12 105 LYS A N 1
ATOM 850 C CA . LYS A 1 105 ? -7.645 -4.424 0.535 1.00 95.12 105 LYS A CA 1
ATOM 851 C C . LYS A 1 105 ? -7.154 -5.809 0.924 1.00 95.12 105 LYS A C 1
ATOM 853 O O . LYS A 1 105 ? -7.529 -6.798 0.305 1.00 95.12 105 LYS A O 1
ATOM 858 N N . ILE A 1 106 ? -6.406 -5.877 2.013 1.00 94.56 106 ILE A N 1
ATOM 859 C CA . ILE A 1 106 ? -5.908 -7.112 2.606 1.00 94.56 106 ILE A CA 1
ATOM 860 C C . ILE A 1 106 ? -6.468 -7.183 4.020 1.00 94.56 106 ILE A C 1
ATOM 862 O O . ILE A 1 106 ? -6.324 -6.248 4.805 1.00 94.56 106 ILE A O 1
ATOM 866 N N . THR A 1 107 ? -7.147 -8.279 4.334 1.00 94.75 107 THR A N 1
ATOM 867 C CA . THR A 1 107 ? -7.745 -8.518 5.662 1.00 94.75 107 THR A CA 1
ATOM 868 C C . THR A 1 107 ? -7.316 -9.852 6.265 1.00 94.75 107 THR A C 1
ATOM 870 O O . THR A 1 107 ? -7.592 -10.110 7.433 1.00 94.75 107 THR A O 1
ATOM 873 N N . ALA A 1 108 ? -6.625 -10.696 5.493 1.00 94.69 108 ALA A N 1
ATOM 874 C CA . ALA A 1 108 ? -6.041 -11.931 5.990 1.00 94.69 108 ALA A CA 1
ATOM 875 C C . ALA A 1 108 ? -4.782 -11.604 6.819 1.00 94.69 108 ALA A C 1
ATOM 877 O O . ALA A 1 108 ? -3.841 -11.025 6.270 1.00 94.69 108 ALA A O 1
ATOM 878 N N . PRO A 1 109 ? -4.710 -11.993 8.108 1.00 94.69 109 PRO A N 1
ATOM 879 C CA . PRO A 1 109 ? -3.574 -11.640 8.962 1.00 94.69 109 PRO A CA 1
ATOM 880 C C . PRO A 1 109 ? -2.224 -12.140 8.442 1.00 94.69 109 PRO A C 1
ATOM 882 O O . PRO A 1 109 ? -1.226 -11.434 8.546 1.00 94.69 109 PRO A O 1
ATOM 885 N N . LEU A 1 110 ? -2.191 -13.332 7.834 1.00 93.62 110 LEU A N 1
ATOM 886 C CA . LEU A 1 110 ? -0.963 -13.896 7.269 1.00 93.62 110 LEU A CA 1
ATOM 887 C C . LEU A 1 110 ? -0.414 -13.038 6.119 1.00 93.62 110 LEU A C 1
ATOM 889 O O . LEU A 1 110 ? 0.788 -12.805 6.039 1.00 93.62 110 LEU A O 1
ATOM 893 N N . ASP A 1 111 ? -1.291 -12.517 5.266 1.00 93.81 111 ASP A N 1
ATOM 894 C CA . ASP A 1 111 ? -0.902 -11.654 4.152 1.00 93.81 111 ASP A CA 1
ATOM 895 C C . ASP A 1 111 ? -0.400 -10.288 4.648 1.00 93.81 111 ASP A C 1
ATOM 897 O O . ASP A 1 111 ? 0.588 -9.760 4.137 1.00 93.81 111 ASP A O 1
ATOM 901 N N . CYS A 1 112 ? -1.021 -9.734 5.697 1.00 94.94 112 CYS A N 1
ATOM 902 C CA . CYS A 1 112 ? -0.522 -8.535 6.376 1.00 94.94 112 CYS A CA 1
ATOM 903 C C . CYS A 1 112 ? 0.875 -8.761 6.981 1.00 94.94 112 CYS A C 1
ATOM 905 O O . CYS A 1 112 ? 1.742 -7.893 6.874 1.00 94.94 112 CYS A O 1
ATOM 907 N N . GLN A 1 113 ? 1.119 -9.933 7.575 1.00 94.06 113 GLN A N 1
ATOM 908 C CA . GLN A 1 113 ? 2.427 -10.296 8.127 1.00 94.06 113 GLN A CA 1
ATOM 909 C C . GLN A 1 113 ? 3.496 -10.413 7.038 1.00 94.06 113 GLN A C 1
ATOM 911 O O . GLN A 1 113 ? 4.593 -9.883 7.214 1.00 94.06 113 GLN A O 1
ATOM 916 N N . VAL A 1 114 ? 3.173 -11.034 5.899 1.00 92.31 114 VAL A N 1
ATOM 917 C CA . VAL A 1 114 ? 4.070 -11.076 4.733 1.00 92.31 114 VAL A CA 1
ATOM 918 C C . VAL A 1 114 ? 4.393 -9.661 4.249 1.00 92.31 114 VAL A C 1
ATOM 920 O O . VAL A 1 114 ? 5.559 -9.308 4.076 1.00 92.31 114 VAL A O 1
ATOM 923 N N . LEU A 1 115 ? 3.380 -8.802 4.108 1.00 92.94 115 LEU A N 1
ATOM 924 C CA . LEU A 1 115 ? 3.587 -7.414 3.698 1.00 92.94 115 LEU A CA 1
ATOM 925 C C . LEU A 1 115 ? 4.484 -6.652 4.684 1.00 92.94 115 LEU A C 1
ATOM 927 O O . LEU A 1 115 ? 5.353 -5.882 4.277 1.00 92.94 115 LEU A O 1
ATOM 931 N N . ARG A 1 116 ? 4.318 -6.890 5.988 1.00 92.69 116 ARG A N 1
ATOM 932 C CA . ARG A 1 116 ? 5.175 -6.312 7.029 1.00 92.69 116 ARG A CA 1
ATOM 933 C C . ARG A 1 116 ? 6.609 -6.823 6.950 1.00 92.69 116 ARG A C 1
ATOM 935 O O . ARG A 1 116 ? 7.529 -6.029 7.147 1.00 92.69 116 ARG A O 1
ATOM 942 N N . TYR A 1 117 ? 6.803 -8.111 6.672 1.00 90.94 117 TYR A N 1
ATOM 943 C CA . TYR A 1 117 ? 8.128 -8.680 6.449 1.00 90.94 117 TYR A CA 1
ATOM 944 C C . TYR A 1 117 ? 8.824 -7.975 5.282 1.00 90.94 117 TYR A C 1
ATOM 946 O O . TYR A 1 117 ? 9.945 -7.501 5.460 1.00 90.94 117 TYR A O 1
ATOM 954 N N . LEU A 1 118 ? 8.125 -7.786 4.157 1.00 88.81 118 LEU A N 1
ATOM 955 C CA . LEU A 1 118 ? 8.641 -7.049 2.999 1.00 88.81 118 LEU A CA 1
ATOM 956 C C . LEU A 1 118 ? 9.013 -5.608 3.348 1.00 88.81 118 LEU A C 1
ATOM 958 O O . LEU A 1 118 ? 10.122 -5.173 3.061 1.00 88.81 118 LEU A O 1
ATOM 962 N N . ILE A 1 119 ? 8.140 -4.885 4.054 1.00 91.12 119 ILE A N 1
ATOM 963 C CA . ILE A 1 119 ? 8.450 -3.536 4.554 1.00 91.12 119 ILE A CA 1
ATOM 964 C C . ILE A 1 119 ? 9.726 -3.541 5.417 1.00 91.12 119 ILE A C 1
ATOM 966 O O . ILE A 1 119 ? 10.516 -2.602 5.363 1.00 91.12 119 ILE A O 1
ATOM 970 N N . GLY A 1 120 ? 9.925 -4.578 6.234 1.00 88.38 120 GLY A N 1
ATOM 971 C CA . GLY A 1 120 ? 11.083 -4.719 7.115 1.00 88.38 120 GLY A CA 1
ATOM 972 C C . GLY A 1 120 ? 12.409 -4.959 6.390 1.00 88.38 120 GLY A C 1
ATOM 973 O O . GLY A 1 120 ? 13.436 -4.524 6.900 1.00 88.38 120 GLY A O 1
ATOM 974 N N . GLN A 1 121 ? 12.393 -5.593 5.214 1.00 81.88 121 GLN A N 1
ATOM 975 C CA . GLN A 1 121 ? 13.597 -5.826 4.402 1.00 81.88 121 GLN A CA 1
ATOM 976 C C . GLN A 1 121 ? 14.124 -4.553 3.718 1.00 81.88 121 GLN A C 1
ATOM 978 O O . GLN A 1 121 ? 15.228 -4.561 3.177 1.00 81.88 121 GLN A O 1
ATOM 983 N N . HIS A 1 122 ? 13.344 -3.466 3.713 1.00 68.75 122 HIS A N 1
ATOM 984 C CA . HIS A 1 122 ? 13.599 -2.275 2.892 1.00 68.75 122 HIS A CA 1
ATOM 985 C C . HIS A 1 122 ? 13.633 -0.971 3.703 1.00 68.75 122 HIS A C 1
ATOM 987 O O . HIS A 1 122 ? 13.327 0.099 3.174 1.00 68.75 122 HIS A O 1
ATOM 993 N N . LYS A 1 123 ? 13.976 -1.068 4.992 1.00 56.31 123 LYS A N 1
ATOM 994 C CA . LYS A 1 123 ? 14.247 0.083 5.865 1.00 56.31 123 LYS A CA 1
ATOM 995 C C . LYS A 1 123 ? 15.708 0.501 5.850 1.00 56.31 123 LYS A C 1
ATOM 997 O O . LYS A 1 123 ? 16.568 -0.395 5.731 1.00 56.31 123 LYS A O 1
#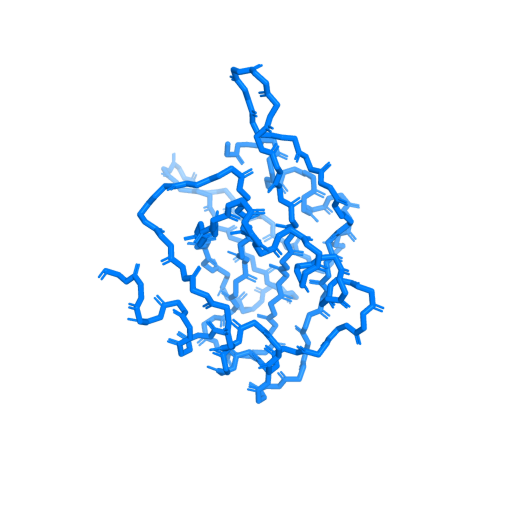

pLDDT: mean 91.33, std 6.37, range [56.31, 97.81]

Sequence (123 aa):
MKEIIQDLTNNISDIIVKKGLFSTRLFYKGTAELKQYTIYFGAGDASALRDFFNTGRIKDLEKMSTVSDGPNKIEIFIARDDSFAAIKLFQFVPYTYEPRSDWFKITAPLDCQVLRYLIGQHK

Radius of gyration: 14.08 Å; chains: 1; bounding box: 31×34×33 Å

Secondary structure (DSSP, 8-state):
-HHHHHHHHHH-TTEEEEE-SS-EEEEETTTEEEEEEEEEE-GGGHHHHHHHHHH--GGGGGGSPEESS-SEEEEEEEETTSS-EEEEEEEEETTEEEE-S--EEE--HHHHHHHHHHHHHT-